Protein AF-A0A953RP93-F1 (afdb_monomer_lite)

Radius of gyration: 14.8 Å; chains: 1; bounding box: 32×44×36 Å

Secondary structure (DSSP, 8-state):
---HHHHHHHHHH----BPSPEE-GGG-EEEEBTTT--EEEEETTTTEEEEE------TT--------PPP-

Structure (mmCIF, N/CA/C/O backbone):
data_AF-A0A953RP93-F1
#
_entry.id   AF-A0A953RP93-F1
#
loop_
_atom_site.group_PDB
_atom_site.id
_atom_site.type_symbol
_atom_site.label_atom_id
_atom_site.label_alt_id
_atom_site.label_comp_id
_atom_site.label_asym_id
_atom_site.label_entity_id
_atom_site.label_seq_id
_atom_site.pdbx_PDB_ins_code
_atom_site.Cartn_x
_atom_site.Cartn_y
_atom_site.Cartn_z
_atom_site.occupancy
_atom_site.B_iso_or_equiv
_atom_site.auth_seq_id
_atom_site.auth_comp_id
_atom_site.auth_asym_id
_atom_site.auth_atom_id
_atom_site.pdbx_PDB_model_num
ATOM 1 N N . MET A 1 1 ? -9.679 -8.383 24.180 1.00 44.09 1 MET A N 1
ATOM 2 C CA . MET A 1 1 ? -10.718 -8.636 23.159 1.00 44.09 1 MET A CA 1
ATOM 3 C C . MET A 1 1 ? -10.750 -7.427 22.242 1.00 44.09 1 MET A C 1
ATOM 5 O O . MET A 1 1 ? -11.258 -6.389 22.640 1.00 44.09 1 MET A O 1
ATOM 9 N N . THR A 1 2 ? -10.085 -7.487 21.092 1.00 54.41 2 THR A N 1
ATOM 10 C CA . THR A 1 2 ? -10.087 -6.379 20.130 1.00 54.41 2 THR A CA 1
ATOM 11 C C . THR A 1 2 ? -11.451 -6.345 19.440 1.00 54.41 2 THR A C 1
ATOM 13 O O . THR A 1 2 ? -11.924 -7.360 18.935 1.00 54.41 2 THR A O 1
ATOM 16 N N . ASN A 1 3 ? -12.132 -5.199 19.487 1.00 62.22 3 ASN A N 1
ATOM 17 C CA . ASN A 1 3 ? -13.452 -5.026 18.885 1.00 62.22 3 ASN A CA 1
ATOM 18 C C . ASN A 1 3 ? -13.341 -5.157 17.358 1.00 62.22 3 ASN A C 1
ATOM 20 O O . ASN A 1 3 ? -12.943 -4.218 16.672 1.00 62.22 3 ASN A O 1
ATOM 24 N N . SER A 1 4 ? -13.703 -6.322 16.825 1.00 72.31 4 SER A N 1
ATOM 25 C CA . SER A 1 4 ? -13.635 -6.674 15.398 1.00 72.31 4 SER A CA 1
ATOM 26 C C . SER A 1 4 ? -14.426 -5.723 14.490 1.00 72.31 4 SER A C 1
ATOM 28 O O . SER A 1 4 ? -14.062 -5.516 13.333 1.00 72.31 4 SER A O 1
ATOM 30 N N . LEU A 1 5 ? -15.472 -5.083 15.020 1.00 76.25 5 LEU A N 1
ATOM 31 C CA . LEU A 1 5 ? -16.217 -4.026 14.330 1.00 76.25 5 LEU A CA 1
ATOM 32 C C . LEU A 1 5 ? -15.372 -2.763 14.121 1.00 76.25 5 LEU A C 1
ATOM 34 O O . LEU A 1 5 ? -15.379 -2.200 13.031 1.00 76.25 5 LEU A O 1
ATOM 38 N N . LEU A 1 6 ? -14.605 -2.349 15.134 1.00 73.12 6 LEU A N 1
ATOM 39 C CA . LEU A 1 6 ? -13.721 -1.188 15.039 1.00 73.12 6 LEU A CA 1
ATOM 40 C C . LEU A 1 6 ? -12.612 -1.438 14.007 1.00 73.12 6 LEU A C 1
ATOM 42 O O . LEU A 1 6 ? -12.319 -0.564 13.201 1.00 73.12 6 LEU A O 1
ATOM 46 N N . GLN A 1 7 ? -12.065 -2.656 13.968 1.00 70.31 7 GLN A N 1
ATOM 47 C CA . GLN A 1 7 ? -11.061 -3.052 12.977 1.00 70.31 7 GLN A CA 1
ATOM 48 C C . GLN A 1 7 ? -11.610 -3.003 11.541 1.00 70.31 7 GLN A C 1
ATOM 50 O O . GLN A 1 7 ? -10.965 -2.437 10.662 1.00 70.31 7 GLN A O 1
ATOM 55 N N . ARG A 1 8 ? -12.833 -3.503 11.306 1.00 73.50 8 ARG A N 1
ATOM 56 C CA . ARG A 1 8 ? -13.492 -3.399 9.990 1.00 73.50 8 ARG A CA 1
ATOM 57 C C . ARG A 1 8 ? -13.778 -1.953 9.582 1.00 73.50 8 ARG A C 1
ATOM 59 O O . ARG A 1 8 ? -13.632 -1.613 8.413 1.00 73.50 8 ARG A O 1
ATOM 66 N N . LEU A 1 9 ? -14.174 -1.098 10.526 1.00 75.50 9 LEU A N 1
ATOM 67 C CA . LEU A 1 9 ? -14.386 0.329 10.259 1.00 75.50 9 LEU A CA 1
ATOM 68 C C . LEU A 1 9 ? -13.073 1.036 9.893 1.00 75.50 9 LEU A C 1
ATOM 70 O O . LEU A 1 9 ? -13.052 1.830 8.955 1.00 75.50 9 LEU A O 1
ATOM 74 N N . ILE A 1 10 ? -11.976 0.707 10.582 1.00 73.88 10 ILE A N 1
ATOM 75 C CA . ILE A 1 10 ? -10.638 1.221 10.263 1.00 73.88 10 ILE A CA 1
ATOM 76 C C . ILE A 1 10 ? -10.208 0.761 8.866 1.00 73.88 10 ILE A C 1
ATOM 78 O O . ILE A 1 10 ? -9.735 1.587 8.095 1.00 73.88 10 ILE A O 1
ATOM 82 N N . GLU A 1 11 ? -10.420 -0.505 8.493 1.00 72.25 11 GLU A N 1
ATOM 83 C CA . GLU A 1 11 ? -10.111 -1.003 7.143 1.00 72.25 11 GLU A CA 1
ATOM 84 C C . GLU A 1 11 ? -10.911 -0.294 6.040 1.00 72.25 11 GLU A C 1
ATOM 86 O O . GLU A 1 11 ? -10.344 0.028 4.996 1.00 72.25 11 GLU A O 1
ATOM 91 N N . MET A 1 12 ? -12.202 -0.015 6.260 1.00 75.50 12 MET A N 1
ATOM 92 C CA . MET A 1 12 ? -13.060 0.642 5.262 1.00 75.50 12 MET A CA 1
ATOM 93 C C . MET A 1 12 ? -12.764 2.138 5.092 1.00 75.50 12 MET A C 1
ATOM 95 O O . MET A 1 12 ? -12.854 2.655 3.981 1.00 75.50 12 MET A O 1
ATOM 99 N N . CYS A 1 13 ? -12.398 2.835 6.170 1.00 79.62 13 CYS A N 1
ATOM 100 C CA . CYS A 1 13 ? -12.124 4.277 6.151 1.00 79.62 13 CYS A CA 1
ATOM 101 C C . CYS A 1 13 ? -10.627 4.615 6.060 1.00 79.62 13 CYS A C 1
ATOM 103 O O . CYS A 1 13 ? -10.245 5.782 6.184 1.00 79.62 13 CYS A O 1
ATOM 105 N N . CYS A 1 14 ? -9.763 3.618 5.863 1.00 81.38 14 CYS A N 1
ATOM 106 C CA . CYS A 1 14 ? -8.326 3.828 5.840 1.00 81.38 14 CYS A CA 1
ATOM 107 C C . CYS A 1 14 ? -7.911 4.667 4.624 1.00 81.38 14 CYS A C 1
ATOM 109 O O . CYS A 1 14 ? -8.025 4.231 3.476 1.00 81.38 14 CYS A O 1
ATOM 111 N N . ARG A 1 15 ? -7.319 5.843 4.866 1.00 81.00 15 ARG A N 1
ATOM 112 C CA . ARG A 1 15 ? -6.664 6.651 3.819 1.00 81.00 15 ARG A CA 1
ATOM 113 C C . ARG A 1 15 ? -5.324 6.078 3.341 1.00 81.00 15 ARG A C 1
ATOM 115 O O . ARG A 1 15 ? -4.648 6.722 2.554 1.00 81.00 15 ARG A O 1
ATOM 122 N N . HIS A 1 16 ? -4.982 4.877 3.797 1.00 84.38 16 HIS A N 1
ATOM 123 C CA . HIS A 1 16 ? -3.779 4.118 3.492 1.00 84.38 16 HIS A CA 1
ATOM 124 C C . HIS A 1 16 ? -2.490 4.951 3.469 1.00 84.38 16 HIS A C 1
ATOM 126 O O . HIS A 1 16 ? -2.039 5.415 2.424 1.00 84.38 16 HIS A O 1
ATOM 132 N N . GLU A 1 17 ? -1.856 5.065 4.633 1.00 86.25 17 GLU A N 1
ATOM 133 C CA . GLU A 1 17 ? -0.494 5.586 4.764 1.00 86.25 17 GLU A CA 1
ATOM 134 C C . GLU A 1 17 ? 0.492 4.425 4.721 1.00 86.25 17 GLU A C 1
ATOM 136 O O . GLU A 1 17 ? 0.337 3.465 5.477 1.00 86.25 17 GLU A O 1
ATOM 141 N N . PHE A 1 18 ? 1.467 4.485 3.820 1.00 86.19 18 PHE A N 1
ATOM 142 C CA . PHE A 1 18 ? 2.374 3.374 3.543 1.00 86.19 18 PHE A CA 1
ATOM 143 C C . PHE A 1 18 ? 3.76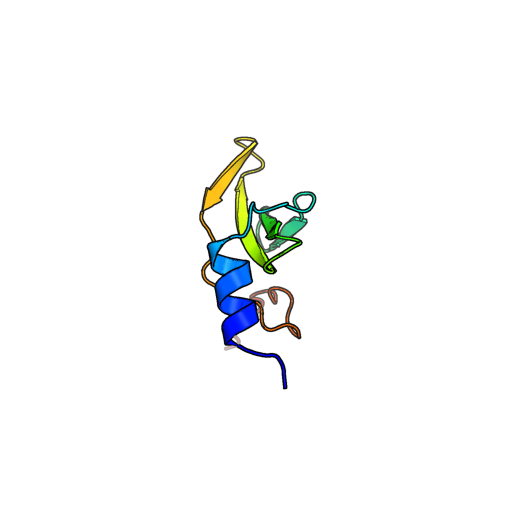7 3.625 4.105 1.00 86.19 18 PHE A C 1
ATOM 145 O O . PHE A 1 18 ? 4.253 4.756 4.103 1.00 86.19 18 PHE A O 1
ATOM 152 N N . THR A 1 19 ? 4.412 2.553 4.563 1.00 85.62 19 THR A N 1
ATOM 153 C CA . THR A 1 19 ? 5.831 2.585 4.917 1.00 85.62 19 THR A CA 1
ATOM 154 C C . THR A 1 19 ? 6.714 2.695 3.683 1.00 85.62 19 THR A C 1
ATOM 156 O O . THR A 1 19 ? 6.286 2.451 2.554 1.00 85.62 19 THR A O 1
ATOM 159 N N . TRP A 1 20 ? 7.984 3.025 3.915 1.00 85.06 20 TRP A N 1
ATOM 160 C CA . TRP A 1 20 ? 9.011 2.878 2.893 1.00 85.06 20 TRP A CA 1
ATOM 161 C C . TRP A 1 20 ? 9.005 1.446 2.319 1.00 85.06 20 TRP A C 1
ATOM 163 O O . TRP A 1 20 ? 8.781 0.503 3.083 1.00 85.06 20 TRP A O 1
ATOM 173 N N . PRO A 1 21 ? 9.239 1.251 1.005 1.00 81.31 21 PRO A N 1
ATOM 174 C CA . PRO A 1 21 ? 9.256 -0.074 0.405 1.00 81.31 21 PRO A CA 1
ATOM 175 C C . PRO A 1 21 ? 10.267 -0.978 1.103 1.00 81.31 21 PRO A C 1
ATOM 177 O O . PRO A 1 21 ? 11.453 -0.659 1.206 1.00 81.31 21 PRO A O 1
ATOM 180 N N . HIS A 1 22 ? 9.791 -2.128 1.557 1.00 83.19 22 HIS A N 1
ATOM 181 C CA . HIS A 1 22 ? 10.636 -3.174 2.102 1.00 83.19 22 HIS A CA 1
ATOM 182 C C . HIS A 1 22 ? 10.989 -4.148 0.983 1.00 83.19 22 HIS A C 1
ATOM 184 O O . HIS A 1 22 ? 10.125 -4.533 0.193 1.00 83.19 22 HIS A O 1
ATOM 190 N N . ALA A 1 23 ? 12.255 -4.555 0.914 1.00 81.00 23 ALA A N 1
ATOM 191 C CA . ALA A 1 23 ? 12.663 -5.642 0.037 1.00 81.00 23 ALA A CA 1
ATOM 192 C C . ALA A 1 23 ? 12.065 -6.952 0.574 1.00 81.00 23 ALA A C 1
ATOM 194 O O . ALA A 1 23 ? 12.362 -7.363 1.696 1.00 81.00 23 ALA A O 1
ATOM 195 N N . GLY A 1 24 ? 11.176 -7.570 -0.201 1.00 73.06 24 GLY A N 1
ATOM 196 C CA . GLY A 1 24 ? 10.637 -8.896 0.074 1.00 73.06 24 GLY A CA 1
ATOM 197 C C . GLY A 1 24 ? 11.489 -10.001 -0.545 1.00 73.06 24 GLY A C 1
ATOM 198 O O . GLY A 1 24 ? 12.528 -9.759 -1.166 1.00 73.06 24 GLY A O 1
ATOM 199 N N . VAL A 1 25 ? 11.034 -11.239 -0.373 1.00 62.41 25 VAL A N 1
ATOM 200 C CA . VAL A 1 25 ? 11.705 -12.427 -0.914 1.00 62.41 25 VAL A CA 1
ATOM 201 C C . VAL A 1 25 ? 11.609 -12.406 -2.448 1.00 62.41 25 VAL A C 1
ATOM 203 O O . VAL A 1 25 ? 10.611 -11.952 -2.9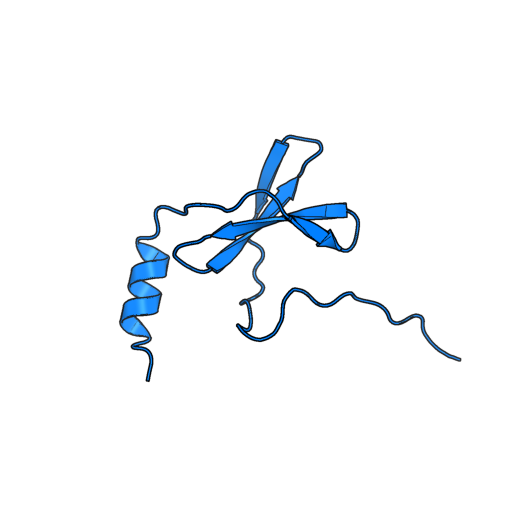97 1.00 62.41 25 VAL A O 1
ATOM 206 N N . HIS A 1 26 ? 12.659 -12.851 -3.144 1.00 64.62 26 HIS A N 1
ATOM 207 C CA . HIS A 1 26 ? 12.758 -12.885 -4.617 1.00 64.62 26 HIS A CA 1
ATOM 208 C C . HIS A 1 26 ? 12.798 -11.526 -5.339 1.00 64.62 26 HIS A C 1
ATOM 210 O O . HIS A 1 26 ? 12.525 -11.449 -6.534 1.00 64.62 26 HIS A O 1
ATOM 216 N N . GLY A 1 27 ? 13.175 -10.446 -4.648 1.00 67.62 27 GLY A N 1
ATOM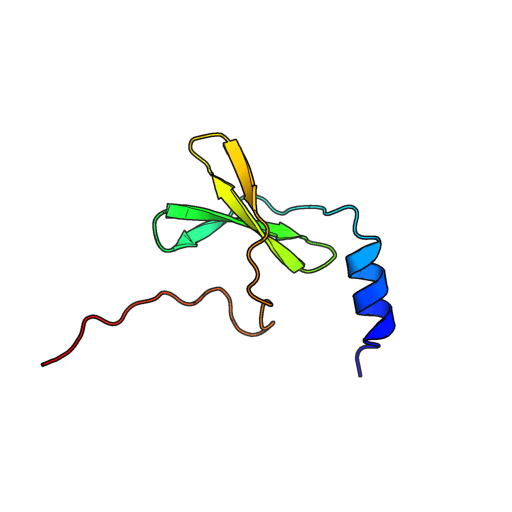 217 C CA . GLY A 1 27 ? 13.350 -9.133 -5.282 1.00 67.62 27 GLY A CA 1
ATOM 218 C C . GLY A 1 27 ? 12.042 -8.376 -5.523 1.00 67.62 27 GLY A C 1
ATOM 219 O O . GLY A 1 27 ? 12.061 -7.282 -6.085 1.00 67.62 27 GLY A O 1
ATOM 220 N N . THR A 1 28 ? 10.910 -8.907 -5.059 1.00 74.31 28 THR A N 1
ATOM 221 C CA . THR A 1 28 ? 9.656 -8.152 -5.005 1.00 74.31 28 THR A CA 1
ATOM 222 C C . THR A 1 28 ? 9.649 -7.267 -3.773 1.00 74.31 28 THR A C 1
ATOM 224 O O . THR A 1 28 ? 9.764 -7.763 -2.653 1.00 74.31 28 THR A O 1
ATOM 227 N N . ALA A 1 29 ? 9.504 -5.959 -3.958 1.00 86.19 29 ALA A N 1
ATOM 228 C CA . ALA A 1 29 ? 9.296 -5.061 -2.837 1.00 86.19 29 ALA A CA 1
ATOM 229 C C . ALA A 1 29 ? 7.824 -5.063 -2.417 1.00 86.19 29 ALA A C 1
ATOM 231 O O . ALA A 1 29 ? 6.926 -5.389 -3.196 1.00 86.19 29 ALA A O 1
ATOM 232 N N . TYR A 1 30 ? 7.560 -4.694 -1.172 1.00 87.75 30 TYR A N 1
ATOM 233 C CA . TYR A 1 30 ? 6.206 -4.519 -0.669 1.00 87.75 30 TYR A CA 1
ATOM 234 C C . TYR A 1 30 ? 6.124 -3.308 0.257 1.00 87.75 30 TYR A C 1
ATOM 236 O O . TYR A 1 30 ? 7.123 -2.837 0.797 1.00 87.75 30 TYR A O 1
ATOM 244 N N . GLN A 1 31 ? 4.913 -2.795 0.436 1.00 88.31 31 GLN A N 1
ATOM 245 C CA . GLN A 1 31 ? 4.602 -1.727 1.379 1.00 88.31 31 GLN A CA 1
ATOM 246 C C . GLN A 1 31 ? 3.432 -2.161 2.249 1.00 88.31 31 GLN A C 1
ATOM 248 O O . GLN A 1 31 ? 2.447 -2.703 1.744 1.00 88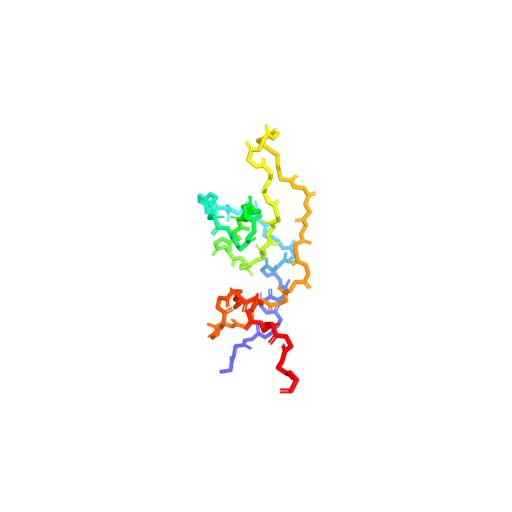.31 31 GLN A O 1
ATOM 253 N N . ALA A 1 32 ? 3.528 -1.906 3.548 1.00 87.25 32 ALA A N 1
ATOM 254 C CA . ALA A 1 32 ? 2.440 -2.145 4.482 1.00 87.25 32 ALA A CA 1
ATOM 255 C C . ALA A 1 32 ? 1.787 -0.817 4.867 1.00 87.25 32 ALA A C 1
ATOM 257 O O . ALA A 1 32 ? 2.456 0.215 4.966 1.00 87.25 32 ALA A O 1
ATOM 258 N N . CYS A 1 33 ? 0.474 -0.837 5.079 1.00 87.12 33 CYS A N 1
ATOM 259 C CA . CYS A 1 33 ? -0.227 0.315 5.614 1.00 87.12 33 CYS A CA 1
ATOM 260 C C . CYS A 1 33 ? -0.008 0.428 7.128 1.00 87.12 33 CYS A C 1
ATOM 262 O O . CYS A 1 33 ? -0.289 -0.514 7.863 1.00 87.12 33 CYS A O 1
ATOM 264 N N . LEU A 1 34 ? 0.408 1.600 7.604 1.00 83.31 34 LEU A N 1
ATOM 265 C CA . LEU A 1 34 ? 0.619 1.882 9.027 1.00 83.31 34 LEU A CA 1
ATOM 266 C C . LEU A 1 34 ? -0.677 1.905 9.850 1.00 83.31 34 LEU A C 1
ATOM 268 O O . LEU A 1 34 ? -0.643 1.702 11.059 1.00 83.31 34 LEU A O 1
ATOM 272 N N . LEU A 1 35 ? -1.816 2.148 9.199 1.00 82.81 35 LEU A N 1
ATOM 273 C CA . LEU A 1 35 ? -3.115 2.286 9.859 1.00 82.81 35 LEU A CA 1
ATOM 274 C C . LEU A 1 35 ? -3.875 0.956 9.941 1.00 82.81 35 LEU A C 1
ATOM 276 O O . LEU A 1 35 ? -4.410 0.616 10.991 1.00 82.81 35 LEU A O 1
ATOM 280 N N . CYS A 1 36 ? -3.945 0.209 8.834 1.00 82.62 36 CYS A N 1
ATOM 281 C CA . CYS A 1 36 ? -4.722 -1.034 8.754 1.00 82.62 36 CYS A CA 1
ATOM 282 C C . CYS A 1 36 ? -3.870 -2.300 8.587 1.00 82.62 36 CYS A C 1
ATOM 284 O O . CYS A 1 36 ? -4.415 -3.399 8.589 1.00 82.62 36 CYS A O 1
ATOM 286 N N . GLY A 1 37 ? -2.553 -2.176 8.398 1.00 79.81 37 GLY A N 1
ATOM 287 C CA . GLY A 1 37 ? -1.659 -3.318 8.182 1.00 79.81 37 GLY A CA 1
ATOM 288 C C . GLY A 1 37 ? -1.777 -3.974 6.803 1.00 79.81 37 GLY A C 1
ATOM 289 O O . GLY A 1 37 ? -1.089 -4.955 6.540 1.00 79.81 37 GLY A O 1
ATOM 290 N N . ALA A 1 38 ? -2.623 -3.460 5.902 1.00 83.81 38 ALA A N 1
ATOM 291 C CA . ALA A 1 38 ? -2.780 -4.033 4.569 1.00 83.81 38 ALA A CA 1
ATOM 292 C C . ALA A 1 38 ? -1.463 -3.974 3.782 1.00 83.81 38 ALA A C 1
ATOM 294 O O . ALA A 1 38 ? -0.855 -2.910 3.656 1.00 83.81 38 ALA A O 1
ATOM 295 N N . VAL A 1 39 ? -1.052 -5.114 3.228 1.00 86.19 39 VAL A N 1
ATOM 296 C CA . VAL A 1 39 ? 0.195 -5.247 2.471 1.00 86.19 39 VAL A CA 1
ATOM 297 C C . VAL A 1 39 ? -0.085 -5.130 0.976 1.00 86.19 39 VAL A C 1
ATOM 299 O O . VAL A 1 39 ? -1.067 -5.664 0.461 1.00 86.19 39 VAL A O 1
ATOM 302 N N . TYR A 1 40 ? 0.781 -4.415 0.270 1.00 86.19 40 TYR A N 1
ATOM 303 C CA . TYR A 1 40 ? 0.713 -4.202 -1.168 1.00 86.19 40 TYR A CA 1
ATOM 304 C C . TYR A 1 40 ? 2.050 -4.532 -1.814 1.00 86.19 40 TYR A C 1
ATOM 306 O O . TYR A 1 40 ? 3.101 -4.189 -1.276 1.00 86.19 40 TYR A O 1
ATOM 314 N N . SER A 1 41 ? 2.005 -5.140 -2.995 1.00 86.19 41 SER A N 1
ATOM 315 C CA . SER A 1 41 ? 3.190 -5.348 -3.816 1.00 86.19 41 SER A CA 1
ATOM 316 C C . SER A 1 41 ? 3.670 -4.020 -4.394 1.00 86.19 41 SER A C 1
ATOM 318 O O . SER A 1 41 ? 2.880 -3.170 -4.824 1.00 86.19 41 SER A O 1
ATOM 320 N N . TYR A 1 42 ? 4.983 -3.848 -4.415 1.00 86.38 42 TYR A N 1
ATOM 321 C CA . TYR A 1 42 ? 5.650 -2.687 -4.965 1.00 86.38 42 TYR A CA 1
ATOM 322 C C . TYR A 1 42 ? 6.677 -3.128 -6.000 1.00 86.38 42 TYR A C 1
ATOM 324 O O . TYR A 1 42 ? 7.567 -3.931 -5.728 1.00 86.38 42 TYR A O 1
ATOM 332 N N . ASP A 1 43 ? 6.534 -2.595 -7.202 1.00 83.88 43 ASP A N 1
ATOM 333 C CA . ASP A 1 43 ? 7.484 -2.795 -8.276 1.00 83.88 43 ASP A CA 1
ATOM 334 C C . ASP A 1 43 ? 8.482 -1.633 -8.274 1.00 83.88 43 ASP A C 1
ATOM 336 O O . ASP A 1 43 ? 8.159 -0.508 -8.664 1.00 83.88 43 ASP A O 1
ATOM 340 N N . CYS A 1 44 ? 9.703 -1.917 -7.819 1.00 80.25 44 CYS A N 1
ATOM 341 C CA . CYS A 1 44 ? 10.804 -0.956 -7.814 1.00 80.25 44 CYS A CA 1
ATOM 342 C C . CYS A 1 44 ? 11.310 -0.618 -9.221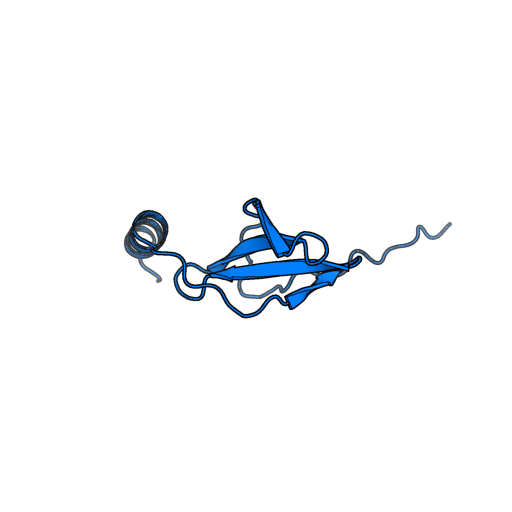 1.00 80.25 44 CYS A C 1
ATOM 344 O O . CYS A 1 44 ? 11.911 0.435 -9.400 1.00 80.25 44 CYS A O 1
ATOM 346 N N . SER A 1 45 ? 11.084 -1.481 -10.218 1.00 81.00 45 SER A N 1
ATOM 347 C CA . SER A 1 45 ? 11.535 -1.231 -11.591 1.00 81.00 45 SER A CA 1
ATOM 348 C C . SER A 1 45 ? 10.673 -0.171 -12.276 1.00 81.00 45 SER A C 1
ATOM 350 O O . SER A 1 45 ? 11.186 0.700 -12.975 1.00 81.00 45 SER A O 1
ATOM 352 N N . THR A 1 46 ? 9.366 -0.196 -12.013 1.00 84.94 46 THR A N 1
ATOM 353 C CA . THR A 1 46 ? 8.409 0.777 -12.554 1.00 84.94 46 THR A CA 1
ATOM 354 C C . THR A 1 46 ? 8.053 1.882 -11.562 1.00 84.94 46 THR A C 1
ATOM 356 O O . THR A 1 46 ? 7.316 2.798 -11.922 1.00 84.94 46 THR A O 1
ATOM 359 N N . MET A 1 47 ? 8.573 1.824 -10.328 1.00 85.00 47 MET A N 1
ATOM 360 C CA . MET A 1 47 ? 8.235 2.711 -9.204 1.00 85.00 47 MET A CA 1
ATOM 361 C C . MET A 1 47 ? 6.726 2.764 -8.918 1.00 85.00 47 MET A C 1
ATOM 363 O O . MET A 1 47 ? 6.184 3.788 -8.489 1.00 85.00 47 MET A O 1
ATOM 367 N N . ARG A 1 48 ? 6.017 1.653 -9.159 1.00 81.50 48 ARG A N 1
ATOM 368 C CA . ARG A 1 48 ? 4.555 1.575 -9.052 1.00 81.50 48 ARG A CA 1
ATOM 369 C C . ARG A 1 48 ? 4.116 0.492 -8.086 1.00 81.50 48 ARG A C 1
ATOM 371 O O . ARG A 1 48 ? 4.652 -0.608 -8.023 1.00 81.50 48 ARG A O 1
ATOM 378 N N . ARG A 1 49 ? 3.053 0.805 -7.353 1.00 84.31 49 ARG A N 1
ATOM 379 C CA . ARG A 1 49 ? 2.314 -0.174 -6.561 1.00 84.31 49 ARG A CA 1
ATOM 380 C C . ARG A 1 49 ? 1.407 -0.966 -7.496 1.00 84.31 49 ARG A C 1
ATOM 382 O O . ARG A 1 49 ? 0.644 -0.361 -8.247 1.00 84.31 49 ARG A O 1
ATOM 389 N N . THR A 1 50 ? 1.500 -2.289 -7.455 1.00 81.69 50 THR A N 1
ATOM 390 C CA . THR A 1 50 ? 0.784 -3.173 -8.386 1.00 81.69 50 THR A CA 1
ATOM 391 C C . THR A 1 50 ? -0.561 -3.610 -7.819 1.00 81.69 50 THR A C 1
ATOM 393 O O . THR A 1 50 ? -1.596 -3.265 -8.381 1.00 81.69 50 THR A O 1
ATOM 396 N N . GLY A 1 51 ? -0.577 -4.315 -6.686 1.00 80.69 51 GLY A N 1
ATOM 397 C CA . GLY A 1 51 ? -1.812 -4.866 -6.132 1.00 80.69 51 GLY A CA 1
ATOM 398 C C . GLY A 1 51 ? -1.754 -5.091 -4.627 1.00 80.69 51 GLY A C 1
ATOM 399 O O . GLY A 1 51 ? -0.683 -5.111 -4.023 1.00 80.69 51 GLY A O 1
ATOM 400 N N . ARG A 1 52 ? -2.930 -5.236 -4.006 1.00 82.69 52 ARG A N 1
ATOM 401 C CA . ARG A 1 52 ? -3.030 -5.651 -2.603 1.00 82.69 52 ARG A CA 1
ATOM 402 C C . ARG A 1 52 ? -2.637 -7.122 -2.519 1.00 82.69 52 ARG A C 1
ATOM 404 O O . ARG A 1 52 ? -3.228 -7.950 -3.208 1.00 82.69 52 ARG A O 1
ATOM 411 N N . LEU A 1 53 ? -1.667 -7.441 -1.673 1.00 81.56 53 LEU A N 1
ATOM 412 C CA . LEU A 1 53 ? -1.327 -8.822 -1.369 1.00 81.56 53 LEU A CA 1
ATOM 413 C C . LEU A 1 53 ? -2.382 -9.337 -0.389 1.00 81.56 53 LEU A C 1
ATOM 415 O O . LEU A 1 53 ? -2.491 -8.856 0.739 1.00 81.56 53 LEU A O 1
ATOM 419 N N . VAL A 1 54 ? -3.214 -10.273 -0.848 1.00 66.69 54 VAL A N 1
ATOM 420 C CA . VAL A 1 54 ? -4.241 -10.932 -0.027 1.00 66.69 54 VAL A CA 1
ATOM 421 C C . VAL A 1 54 ? -3.572 -12.029 0.797 1.00 66.69 54 VAL A C 1
ATOM 423 O O . VAL A 1 54 ? -3.877 -13.207 0.671 1.00 66.69 54 VAL A O 1
ATOM 426 N N . THR A 1 55 ? -2.631 -11.630 1.640 1.00 55.75 55 THR A N 1
ATOM 427 C CA . THR A 1 55 ? -2.172 -12.462 2.745 1.00 55.75 55 THR A CA 1
ATOM 428 C C . THR A 1 55 ? -2.562 -11.695 3.995 1.00 55.75 55 THR A C 1
ATOM 430 O O . THR A 1 55 ? -2.056 -10.585 4.184 1.00 55.75 55 THR A O 1
ATO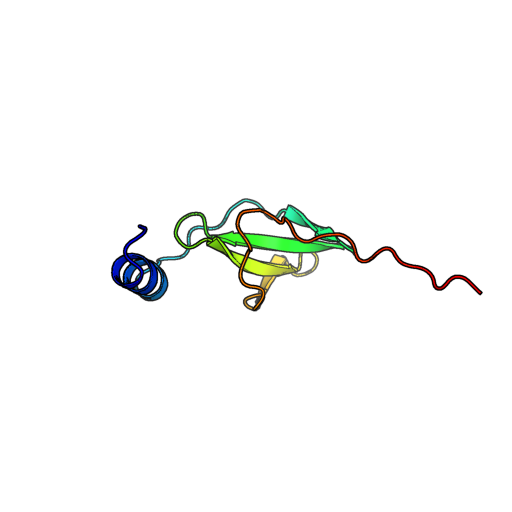M 433 N N . PRO A 1 56 ? -3.507 -12.185 4.817 1.00 45.62 56 PRO A N 1
ATOM 434 C CA . PRO A 1 56 ? -3.734 -11.566 6.111 1.00 45.62 56 PRO A CA 1
ATOM 435 C C . PRO A 1 56 ? -2.405 -11.652 6.870 1.00 45.62 56 PRO A C 1
ATOM 437 O O . PRO A 1 56 ? -1.880 -12.757 7.017 1.00 45.62 56 PRO A O 1
ATOM 440 N N . PRO A 1 57 ? -1.814 -10.522 7.292 1.00 47.91 57 PRO A N 1
ATOM 441 C CA . PRO A 1 57 ? -0.632 -10.576 8.124 1.00 47.91 57 PRO A CA 1
ATOM 442 C C . PRO A 1 57 ? -1.065 -11.218 9.439 1.00 47.91 57 PRO A C 1
ATOM 444 O O . PRO A 1 57 ? -1.796 -10.617 10.228 1.00 47.91 57 PRO A O 1
ATOM 447 N N . ASP A 1 58 ? -0.660 -12.466 9.659 1.00 48.66 58 ASP A N 1
ATOM 448 C CA . ASP A 1 58 ? -0.583 -12.971 11.018 1.00 48.66 58 ASP A CA 1
ATOM 449 C C . ASP A 1 58 ? 0.365 -12.013 11.764 1.00 48.66 58 ASP A C 1
ATOM 451 O O . ASP A 1 58 ? 1.502 -11.825 11.320 1.00 48.66 58 ASP A O 1
ATOM 455 N N . PRO A 1 59 ? -0.061 -11.374 12.871 1.00 50.81 59 PRO A N 1
ATOM 456 C CA . PRO A 1 59 ? 0.781 -10.429 13.603 1.00 50.81 59 PRO A CA 1
ATOM 457 C C . PRO A 1 59 ? 2.085 -11.047 14.135 1.00 50.81 59 PRO A C 1
ATOM 459 O O . PRO A 1 59 ? 2.955 -10.320 14.607 1.00 50.81 59 PRO A O 1
ATOM 462 N N . ARG A 1 60 ? 2.214 -12.380 14.106 1.00 52.09 60 ARG A N 1
ATOM 463 C CA . ARG A 1 60 ? 3.392 -13.135 14.539 1.00 52.09 60 ARG A CA 1
ATOM 464 C C . ARG A 1 60 ? 4.291 -13.587 13.390 1.00 52.09 60 ARG A C 1
ATOM 466 O O . ARG A 1 60 ? 5.360 -14.117 13.678 1.00 52.09 60 ARG A O 1
ATOM 473 N N . TYR A 1 61 ? 3.902 -13.384 12.128 1.00 47.81 61 TYR A N 1
ATOM 474 C CA . TYR A 1 61 ? 4.695 -13.823 10.981 1.00 47.81 61 TYR A CA 1
ATOM 475 C C . TYR A 1 61 ? 4.902 -12.715 9.940 1.00 47.81 61 TYR A C 1
ATOM 477 O O . TYR A 1 61 ? 4.010 -12.452 9.131 1.00 47.81 61 TYR A O 1
ATOM 485 N N . PRO A 1 62 ? 6.102 -12.097 9.882 1.00 49.12 62 PRO A N 1
ATOM 486 C CA . PRO A 1 62 ? 6.561 -11.515 8.625 1.00 49.12 62 PRO A CA 1
ATOM 487 C C . PRO A 1 62 ? 6.583 -12.614 7.544 1.00 49.12 62 PRO A C 1
ATOM 489 O O . PRO A 1 62 ? 6.722 -13.789 7.895 1.00 49.12 62 PRO A O 1
ATOM 492 N N . PRO A 1 63 ? 6.433 -12.269 6.250 1.00 44.59 63 PRO A N 1
ATOM 493 C CA . PRO A 1 63 ? 6.403 -13.252 5.170 1.00 44.59 63 PRO A CA 1
ATOM 494 C C . PRO A 1 63 ? 7.649 -14.137 5.252 1.00 44.59 63 PRO A C 1
ATOM 496 O O . PRO A 1 63 ? 8.768 -13.678 5.018 1.00 44.59 63 PRO A O 1
ATOM 499 N N . MET A 1 64 ? 7.441 -15.389 5.661 1.00 46.56 64 MET A N 1
ATOM 500 C CA . MET A 1 64 ? 8.496 -16.379 5.761 1.00 46.56 64 MET A CA 1
ATOM 501 C C . MET A 1 64 ? 8.910 -16.810 4.367 1.00 46.56 64 MET A C 1
ATOM 503 O O . MET A 1 64 ? 8.086 -17.131 3.516 1.00 46.56 64 MET A O 1
ATOM 507 N N . THR A 1 65 ? 10.217 -16.805 4.180 1.00 47.16 65 THR A N 1
ATOM 508 C CA . THR A 1 65 ? 10.963 -17.363 3.067 1.00 47.16 65 THR A CA 1
ATOM 509 C C . THR A 1 65 ? 10.470 -18.767 2.706 1.00 47.16 65 THR A C 1
ATOM 511 O O . THR A 1 65 ? 10.542 -19.679 3.528 1.00 47.16 65 THR A O 1
ATOM 514 N N . GLU A 1 66 ? 10.021 -18.956 1.464 1.00 45.19 66 GLU A N 1
ATOM 515 C CA . GLU A 1 66 ? 9.937 -20.283 0.853 1.00 45.19 66 GLU A CA 1
ATOM 516 C C . GLU A 1 66 ? 11.373 -20.772 0.615 1.00 45.19 66 GLU A C 1
ATOM 518 O O . GLU A 1 66 ? 12.029 -20.402 -0.357 1.00 45.19 66 GLU A O 1
ATOM 523 N N . SER A 1 67 ? 11.879 -21.573 1.550 1.00 56.03 67 SER A N 1
ATOM 524 C CA . SER A 1 67 ? 13.125 -22.323 1.411 1.00 56.03 67 SER A CA 1
ATOM 525 C C . SER A 1 67 ? 12.868 -23.786 1.757 1.00 56.03 67 SER A C 1
ATOM 527 O O . SER A 1 67 ? 13.185 -24.223 2.861 1.00 56.03 67 SER A O 1
ATOM 529 N N . GLN A 1 68 ? 12.340 -24.565 0.817 1.00 41.50 68 GLN A N 1
ATOM 530 C CA . GLN A 1 68 ? 12.538 -26.016 0.826 1.00 41.50 68 GLN A CA 1
ATOM 531 C C . GLN A 1 68 ? 12.919 -26.492 -0.582 1.00 41.50 68 GLN A C 1
ATOM 533 O O . GLN A 1 68 ? 12.044 -26.594 -1.441 1.00 41.50 68 GLN A O 1
ATOM 538 N N . PRO A 1 69 ? 14.200 -26.810 -0.857 1.00 45.84 69 PRO A N 1
ATOM 539 C CA . PRO A 1 69 ? 14.508 -27.774 -1.900 1.00 45.84 69 PRO A CA 1
ATOM 540 C C . PRO A 1 69 ? 14.074 -29.167 -1.419 1.00 45.84 69 PRO A C 1
ATOM 542 O O . PRO A 1 69 ? 14.287 -29.540 -0.262 1.00 45.84 69 PRO A O 1
ATOM 545 N N . ALA A 1 70 ? 13.431 -29.914 -2.316 1.00 46.88 70 ALA A N 1
ATOM 546 C CA . ALA A 1 70 ? 13.060 -31.306 -2.113 1.00 46.88 70 ALA A CA 1
ATOM 547 C C . ALA A 1 70 ? 14.301 -32.135 -1.745 1.00 46.88 70 ALA A C 1
ATOM 549 O O . ALA A 1 70 ? 15.330 -32.048 -2.412 1.00 46.88 70 ALA A O 1
ATOM 550 N N . SER A 1 71 ? 14.203 -32.900 -0.660 1.00 46.44 71 SER A N 1
ATOM 551 C CA . SER A 1 71 ? 15.176 -33.935 -0.309 1.00 46.44 71 SER A CA 1
ATOM 552 C C . SER A 1 71 ? 14.644 -35.268 -0.843 1.00 46.44 71 SER A C 1
ATOM 554 O O . SER A 1 71 ? 13.504 -35.617 -0.529 1.00 46.44 71 SER A O 1
ATOM 556 N N . GLU A 1 72 ? 15.439 -35.938 -1.683 1.00 44.62 72 GLU A N 1
ATOM 557 C CA . GLU A 1 72 ? 15.317 -37.367 -2.031 1.00 44.62 72 GLU A CA 1
ATOM 558 C C . GLU A 1 72 ? 15.697 -38.264 -0.846 1.00 44.62 72 GLU A C 1
ATOM 560 O O . GLU A 1 72 ? 16.591 -37.859 -0.062 1.00 44.62 72 GLU A O 1
#

Sequence (72 aa):
MTNSLLQRLIEMCCRHEFTWPHAGVHGTAYQACLLCGAVYSYDCSTMRRTGRLVTPPDPRYPPMTESQPASE

Foldseek 3Di:
DPDVVVLVVQVVPPPFDWDDWDQDPPRWTWIAGPRNRWIWTADPVVRDTDGTDPDPPPVPDDPDDPDDDDDD

pLDDT: mean 70.99, std 15.48, range [41.5, 88.31]